Protein AF-A0A6B3HEY0-F1 (afdb_monomer_lite)

Foldseek 3Di:
DQQQVVVVGFPVVCLQVVLCLQPNDVLCCPVDTVHNDDDDPVVCCVSRVDPDDDPDPVVVVVVVVVVCVVPVDDDDPCRDPPRD

Secondary structure (DSSP, 8-state):
--GGGGGT---TTTHHHHHHHHH-HHHHIIIIITT-----HHHHHHTTS-S---SSHHHHHHHHHHHHHH------GGGSTT--

Radius of gyration: 14.71 Å; chains: 1; bounding box: 38×26×35 Å

Structure (mmCIF, N/CA/C/O backbone):
data_AF-A0A6B3HEY0-F1
#
_entry.id   AF-A0A6B3HEY0-F1
#
loop_
_atom_site.group_PDB
_atom_site.id
_atom_site.type_symbol
_atom_site.label_atom_id
_atom_site.label_alt_id
_atom_site.label_comp_id
_atom_site.label_asym_id
_atom_site.label_entity_id
_atom_site.label_seq_id
_atom_site.pdbx_PDB_ins_code
_atom_site.Cartn_x
_atom_site.Cartn_y
_atom_site.Cartn_z
_atom_site.occupancy
_atom_site.B_iso_or_equiv
_atom_site.auth_seq_id
_atom_site.auth_comp_id
_atom_site.auth_asym_id
_atom_site.auth_atom_id
_atom_site.pdbx_PDB_model_num
ATOM 1 N N . GLY A 1 1 ? 2.930 2.364 2.611 1.00 93.81 1 GLY A N 1
ATOM 2 C CA . GLY A 1 1 ? 3.972 2.699 1.623 1.00 93.81 1 GLY A CA 1
ATOM 3 C C . GLY A 1 1 ? 5.057 1.645 1.655 1.00 93.81 1 GLY A C 1
ATOM 4 O O . GLY A 1 1 ? 4.935 0.718 2.449 1.00 93.81 1 GLY A O 1
ATOM 5 N N . LEU A 1 2 ? 6.083 1.801 0.818 1.00 97.94 2 LEU A N 1
ATOM 6 C CA . LEU A 1 2 ? 7.251 0.914 0.729 1.00 97.94 2 LEU A CA 1
ATOM 7 C C . LEU A 1 2 ? 8.540 1.748 0.901 1.00 97.94 2 LEU A C 1
ATOM 9 O O . LEU A 1 2 ? 9.089 2.225 -0.091 1.00 97.94 2 LEU A O 1
ATOM 13 N N . PRO A 1 3 ? 8.982 2.019 2.146 1.00 98.06 3 PRO A N 1
ATOM 14 C CA . PRO A 1 3 ? 10.033 2.995 2.437 1.00 98.06 3 PRO A CA 1
ATOM 15 C C . PRO A 1 3 ? 11.467 2.483 2.218 1.00 98.06 3 PRO A C 1
ATOM 17 O O . PRO A 1 3 ? 12.415 3.198 2.531 1.00 98.06 3 PRO A O 1
ATOM 20 N N . GLU A 1 4 ? 11.667 1.273 1.695 1.00 98.56 4 GLU A N 1
ATOM 21 C CA . GLU A 1 4 ? 12.973 0.607 1.586 1.00 98.56 4 GLU A CA 1
ATOM 22 C C . GLU A 1 4 ? 14.025 1.450 0.841 1.00 98.56 4 GLU A C 1
ATOM 24 O O . GLU A 1 4 ? 15.196 1.452 1.224 1.00 98.56 4 GLU A O 1
ATOM 29 N N . VAL A 1 5 ? 13.610 2.235 -0.159 1.00 97.94 5 VAL A N 1
ATOM 30 C CA . VAL A 1 5 ? 14.504 3.132 -0.918 1.00 97.94 5 VAL A CA 1
ATOM 31 C C . VAL A 1 5 ? 15.155 4.210 -0.050 1.00 97.94 5 VAL A C 1
ATOM 33 O O . VAL A 1 5 ? 16.291 4.602 -0.305 1.00 97.94 5 VAL A O 1
ATOM 36 N N . THR A 1 6 ? 14.496 4.633 1.034 1.00 97.00 6 THR A N 1
ATOM 37 C CA . THR A 1 6 ? 15.045 5.622 1.982 1.00 97.00 6 THR A CA 1
ATOM 38 C C . THR A 1 6 ? 16.246 5.084 2.766 1.00 97.00 6 THR A C 1
ATOM 40 O O . THR A 1 6 ? 17.003 5.857 3.346 1.00 97.00 6 THR A O 1
ATOM 43 N N . LEU A 1 7 ? 16.450 3.764 2.740 1.00 97.81 7 LEU A N 1
ATOM 44 C CA . LEU A 1 7 ? 17.582 3.059 3.337 1.00 97.81 7 LEU A CA 1
ATOM 45 C C . LEU A 1 7 ? 18.588 2.568 2.278 1.00 97.81 7 LEU A C 1
ATOM 47 O O . LEU A 1 7 ? 19.473 1.779 2.598 1.00 97.81 7 LEU A O 1
ATOM 51 N N . GLY A 1 8 ? 18.445 2.987 1.014 1.00 97.56 8 GLY A N 1
ATOM 52 C CA . GLY A 1 8 ? 19.271 2.500 -0.098 1.00 97.56 8 GLY A CA 1
ATOM 53 C C . GLY A 1 8 ? 18.946 1.067 -0.537 1.00 97.56 8 GLY A C 1
ATOM 54 O O . GLY A 1 8 ? 19.773 0.421 -1.177 1.00 97.56 8 GLY A O 1
ATOM 55 N N . LEU A 1 9 ? 17.763 0.556 -0.182 1.00 98.38 9 LEU A N 1
ATOM 56 C CA . LEU A 1 9 ? 17.291 -0.785 -0.529 1.00 98.38 9 LEU A CA 1
ATOM 57 C C . LEU A 1 9 ? 16.158 -0.722 -1.563 1.00 98.38 9 LEU A C 1
ATOM 59 O O . LEU A 1 9 ? 15.765 0.343 -2.035 1.00 98.38 9 LEU A O 1
ATOM 63 N N . LEU A 1 10 ? 15.607 -1.884 -1.911 1.00 97.88 10 LEU A N 1
ATOM 64 C CA . LEU A 1 10 ? 14.382 -1.995 -2.701 1.00 97.88 10 LEU A CA 1
ATOM 65 C C . LEU A 1 10 ? 13.377 -2.937 -2.014 1.00 97.88 10 LEU A C 1
ATOM 67 O O . LEU A 1 10 ? 13.806 -3.809 -1.254 1.00 97.88 10 LEU A O 1
ATOM 71 N N . PRO A 1 11 ? 12.064 -2.826 -2.299 1.00 97.75 11 PRO A N 1
ATOM 72 C CA . PRO A 1 11 ? 11.026 -3.695 -1.727 1.00 97.75 11 PRO A CA 1
ATOM 73 C C . PRO A 1 11 ? 11.080 -5.136 -2.271 1.00 97.75 11 PRO A C 1
ATOM 75 O O . PRO A 1 11 ? 10.228 -5.579 -3.052 1.00 97.75 11 PRO A O 1
ATOM 78 N N . ALA A 1 12 ? 12.117 -5.879 -1.877 1.00 97.19 12 ALA A N 1
ATOM 79 C CA . ALA A 1 12 ? 12.481 -7.180 -2.439 1.00 97.19 12 ALA A CA 1
ATOM 80 C C . ALA A 1 12 ? 11.521 -8.322 -2.053 1.00 97.19 12 ALA A C 1
ATOM 82 O O . ALA A 1 12 ? 11.500 -9.349 -2.725 1.00 97.19 12 ALA A O 1
ATOM 83 N N . GLY A 1 13 ? 10.644 -8.131 -1.059 1.00 97.81 13 GLY A N 1
ATOM 84 C CA . GLY A 1 13 ? 9.560 -9.067 -0.699 1.00 97.81 13 GLY A CA 1
ATOM 85 C C . GLY A 1 13 ? 8.416 -9.158 -1.728 1.00 97.81 13 GLY A C 1
ATOM 86 O O . GLY A 1 13 ? 7.291 -9.544 -1.404 1.00 97.81 13 GLY A O 1
ATOM 87 N N . GLY A 1 14 ? 8.675 -8.757 -2.974 1.00 98.06 14 GLY A N 1
ATOM 88 C CA . GLY A 1 14 ? 7.703 -8.665 -4.061 1.00 98.06 14 GLY A CA 1
ATOM 89 C C . GLY A 1 14 ? 6.889 -7.369 -4.073 1.00 98.06 14 GLY A C 1
ATOM 90 O O . GLY A 1 14 ? 5.889 -7.308 -4.785 1.00 98.06 14 GLY A O 1
ATOM 91 N N . GLY A 1 15 ? 7.290 -6.340 -3.318 1.00 97.88 15 GLY A N 1
ATOM 92 C CA . GLY A 1 15 ? 6.641 -5.026 -3.345 1.00 97.88 15 GLY A CA 1
ATOM 93 C C . GLY A 1 15 ? 6.759 -4.363 -4.719 1.00 97.88 15 GLY A C 1
ATOM 94 O O . GLY A 1 15 ? 5.763 -3.881 -5.253 1.00 97.88 15 GLY A O 1
ATOM 95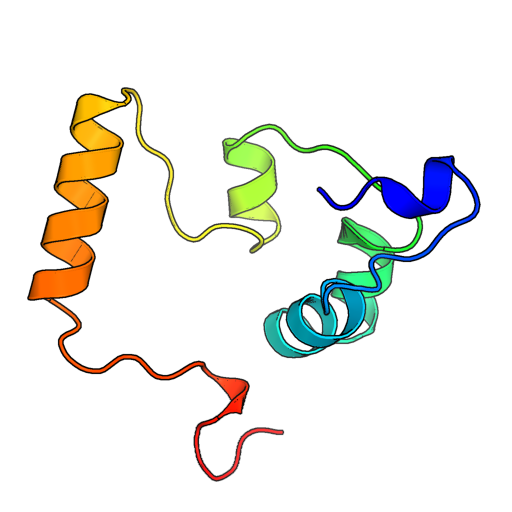 N N . VAL A 1 16 ? 7.940 -4.447 -5.346 1.00 98.12 16 VAL A N 1
ATOM 96 C CA . VAL A 1 16 ? 8.153 -3.986 -6.732 1.00 98.12 16 VAL A CA 1
ATOM 97 C C . VAL A 1 16 ? 7.228 -4.729 -7.697 1.00 98.12 16 VAL A C 1
ATOM 99 O O . VAL A 1 16 ? 6.447 -4.113 -8.415 1.00 98.12 16 VAL A O 1
ATOM 102 N N . THR A 1 17 ? 7.266 -6.063 -7.685 1.00 98.12 17 THR A N 1
ATOM 103 C CA . THR A 1 17 ? 6.496 -6.890 -8.622 1.00 98.12 17 THR A CA 1
ATOM 104 C C . THR A 1 17 ? 4.991 -6.668 -8.490 1.00 98.12 17 THR A C 1
ATOM 106 O O . THR A 1 17 ? 4.317 -6.464 -9.496 1.00 98.12 17 THR A O 1
ATOM 109 N N . ARG A 1 18 ? 4.451 -6.685 -7.264 1.00 98.00 18 ARG A N 1
ATOM 110 C CA . ARG A 1 18 ? 3.002 -6.574 -7.040 1.00 98.00 18 ARG A CA 1
ATOM 111 C C . ARG A 1 18 ? 2.476 -5.179 -7.340 1.00 98.00 18 ARG A C 1
ATOM 113 O O . ARG A 1 18 ? 1.435 -5.070 -7.968 1.00 98.00 18 ARG A O 1
ATOM 120 N N . THR A 1 19 ? 3.191 -4.121 -6.955 1.00 97.56 19 THR A N 1
ATOM 121 C CA . THR A 1 19 ? 2.751 -2.750 -7.275 1.00 97.56 19 THR A CA 1
ATOM 122 C C . THR A 1 19 ? 2.744 -2.512 -8.778 1.00 97.56 19 THR A C 1
ATOM 124 O O . THR A 1 19 ? 1.741 -2.044 -9.303 1.00 97.56 19 THR A O 1
ATOM 127 N N . VAL A 1 20 ? 3.780 -2.943 -9.503 1.00 97.38 20 VAL A N 1
ATOM 128 C CA . VAL A 1 20 ? 3.801 -2.844 -10.972 1.00 97.38 20 VAL A CA 1
ATOM 129 C C . VAL A 1 20 ? 2.645 -3.619 -11.615 1.00 97.38 20 VAL A C 1
ATOM 131 O O . VAL A 1 20 ? 2.045 -3.121 -12.562 1.00 97.38 20 VAL A O 1
ATOM 134 N N . ARG A 1 21 ? 2.285 -4.803 -11.102 1.00 97.06 21 ARG A N 1
ATOM 135 C CA . ARG A 1 21 ? 1.111 -5.556 -11.585 1.00 97.06 21 ARG A CA 1
ATOM 136 C C . ARG A 1 21 ? -0.229 -4.913 -11.194 1.00 97.06 21 ARG A C 1
ATOM 138 O O . ARG A 1 21 ? -1.200 -5.045 -11.928 1.00 97.06 21 ARG A O 1
ATOM 145 N N . LEU A 1 22 ? -0.303 -4.218 -10.062 1.00 95.19 22 LEU A N 1
ATOM 146 C CA . LEU A 1 22 ? -1.538 -3.576 -9.600 1.00 95.19 22 LEU A CA 1
ATOM 147 C C . LEU A 1 22 ? -1.872 -2.303 -10.380 1.00 95.19 22 LEU A C 1
ATOM 149 O O . LEU A 1 22 ? -3.019 -2.113 -10.764 1.00 95.19 22 LEU A O 1
ATOM 153 N N . MET A 1 23 ? -0.887 -1.430 -10.593 1.00 95.44 23 MET A N 1
ATOM 154 C CA . MET A 1 23 ? -1.124 -0.072 -11.108 1.00 95.44 23 MET A CA 1
ATOM 155 C C . MET A 1 23 ? -0.296 0.280 -12.350 1.00 95.44 23 MET A C 1
ATOM 157 O O . MET A 1 23 ? -0.387 1.391 -12.860 1.00 95.44 23 MET A O 1
ATOM 161 N N . GLY A 1 24 ? 0.504 -0.654 -12.868 1.00 96.19 24 GLY A N 1
ATOM 162 C CA . GLY A 1 24 ? 1.403 -0.411 -13.993 1.00 96.19 24 GLY A CA 1
ATOM 163 C C . GLY A 1 24 ? 2.724 0.242 -13.577 1.00 96.19 24 GLY A C 1
ATOM 164 O O . GLY A 1 24 ? 2.909 0.692 -12.447 1.00 96.19 24 GLY A O 1
ATOM 165 N N . ILE A 1 25 ? 3.678 0.276 -14.513 1.00 97.62 25 ILE A N 1
ATOM 166 C CA . ILE A 1 25 ? 5.062 0.700 -14.242 1.00 97.62 25 ILE A CA 1
ATOM 167 C C . ILE A 1 25 ? 5.127 2.162 -13.783 1.00 97.62 25 ILE A C 1
ATOM 169 O O . ILE A 1 25 ? 5.745 2.451 -12.762 1.00 97.62 25 ILE A O 1
ATOM 173 N N . ALA A 1 26 ? 4.506 3.080 -14.531 1.00 97.88 26 ALA A N 1
ATOM 174 C CA . ALA A 1 26 ? 4.624 4.514 -14.272 1.00 97.88 26 ALA A CA 1
ATOM 175 C C . ALA A 1 26 ? 4.071 4.889 -12.889 1.00 97.88 26 ALA A C 1
ATOM 177 O O . ALA A 1 26 ? 4.769 5.517 -12.094 1.00 97.88 26 ALA A O 1
ATOM 178 N N . ASP A 1 27 ? 2.858 4.434 -12.576 1.00 97.25 27 ASP A N 1
ATOM 179 C CA . ASP A 1 27 ? 2.217 4.715 -11.294 1.00 97.25 27 ASP A CA 1
ATOM 180 C C . ASP A 1 27 ? 2.933 4.027 -10.133 1.00 97.25 27 ASP A C 1
ATOM 182 O O . ASP A 1 27 ? 3.166 4.668 -9.111 1.00 97.25 27 ASP A O 1
ATOM 186 N N . ALA A 1 28 ? 3.370 2.772 -10.288 1.00 97.75 28 ALA A N 1
ATOM 187 C CA . ALA A 1 28 ? 4.117 2.086 -9.236 1.00 97.75 28 ALA A CA 1
ATOM 188 C C . ALA A 1 28 ? 5.421 2.824 -8.901 1.00 97.75 28 ALA A C 1
ATOM 190 O O . ALA A 1 28 ? 5.745 3.023 -7.728 1.00 97.75 28 ALA A O 1
ATOM 191 N N . LEU A 1 29 ? 6.157 3.280 -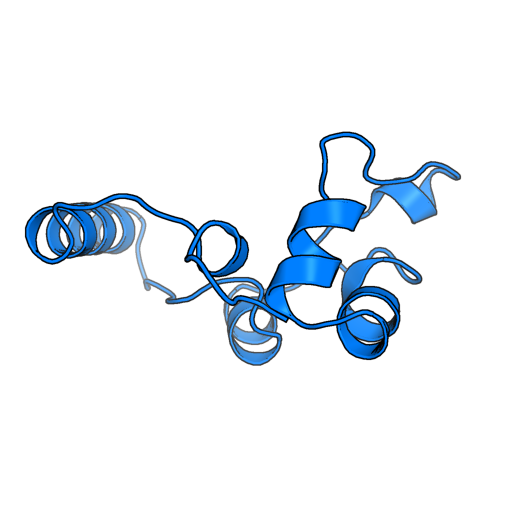9.919 1.00 97.94 29 LEU A N 1
ATOM 192 C CA . LEU A 1 29 ? 7.387 4.043 -9.724 1.00 97.94 29 LEU A CA 1
ATOM 193 C C . LEU A 1 29 ? 7.121 5.386 -9.039 1.00 97.94 29 LEU A C 1
ATOM 195 O O . LEU A 1 29 ? 7.730 5.674 -8.007 1.00 97.94 29 LEU A O 1
ATOM 199 N N . LEU A 1 30 ? 6.209 6.190 -9.590 1.00 97.38 30 LEU A N 1
ATOM 200 C CA . LEU A 1 30 ? 5.988 7.568 -9.148 1.00 97.38 30 LEU A CA 1
ATOM 201 C C . LEU A 1 30 ? 5.244 7.657 -7.814 1.00 97.38 30 LEU A C 1
ATOM 203 O O . LEU A 1 30 ? 5.573 8.511 -6.993 1.00 97.38 30 LEU A O 1
ATOM 207 N N . LYS A 1 31 ? 4.262 6.781 -7.581 1.00 96.44 31 LYS A N 1
ATOM 208 C CA . LYS A 1 31 ? 3.426 6.803 -6.374 1.00 96.44 31 LYS A CA 1
ATOM 209 C C . LYS A 1 31 ? 3.982 5.942 -5.244 1.00 96.44 31 LYS A C 1
ATOM 211 O O . LYS A 1 31 ? 3.509 6.059 -4.126 1.00 96.44 31 LYS A O 1
ATOM 216 N N . VAL A 1 32 ? 4.927 5.028 -5.477 1.00 97.31 32 VAL A N 1
ATOM 217 C CA . VAL A 1 32 ? 5.313 4.073 -4.418 1.00 97.31 32 VAL A CA 1
ATOM 218 C C . VAL A 1 32 ? 6.817 3.878 -4.310 1.00 97.31 32 VAL A C 1
ATOM 220 O O . VAL A 1 32 ? 7.372 4.040 -3.225 1.00 97.31 32 VAL A O 1
ATOM 223 N N . LEU A 1 33 ? 7.478 3.516 -5.409 1.00 97.81 33 LEU A N 1
ATOM 224 C CA . LEU A 1 33 ? 8.800 2.890 -5.341 1.00 97.81 33 LEU A CA 1
ATOM 225 C C . LEU A 1 33 ? 9.961 3.888 -5.299 1.00 97.81 33 LEU A C 1
ATOM 227 O O . LEU A 1 33 ? 10.945 3.624 -4.616 1.00 97.81 33 LEU A O 1
ATOM 231 N N . LEU A 1 34 ? 9.875 5.015 -6.015 1.00 97.56 34 LEU A N 1
ATOM 232 C CA . LEU A 1 34 ? 11.014 5.936 -6.141 1.00 97.56 34 LEU A CA 1
ATOM 233 C C . LEU A 1 34 ? 11.233 6.797 -4.894 1.00 97.56 34 LEU A C 1
ATOM 235 O O . LEU A 1 34 ? 12.373 7.055 -4.522 1.00 97.56 34 LEU A O 1
ATOM 239 N N . GLN A 1 35 ? 10.150 7.252 -4.263 1.00 96.75 35 GLN A N 1
ATOM 240 C CA . GLN A 1 35 ? 10.217 8.132 -3.090 1.00 96.75 35 GLN A CA 1
ATOM 241 C C . GLN A 1 35 ? 10.070 7.381 -1.762 1.00 96.75 35 GLN A C 1
ATOM 243 O O . GLN A 1 35 ? 10.396 7.926 -0.712 1.00 96.75 35 GLN A O 1
ATOM 248 N N . GLY A 1 36 ? 9.557 6.146 -1.786 1.00 95.75 36 GLY A N 1
ATOM 249 C CA . GLY A 1 36 ? 9.274 5.380 -0.574 1.00 95.75 36 GLY A CA 1
ATOM 250 C C . GLY A 1 36 ? 8.195 6.003 0.316 1.00 95.75 36 GLY A C 1
ATOM 251 O O . GLY A 1 36 ? 8.200 5.815 1.533 1.00 95.75 36 GLY A O 1
ATOM 252 N N . THR A 1 37 ? 7.274 6.763 -0.282 1.00 96.62 37 THR A N 1
ATOM 253 C CA . THR A 1 37 ? 6.285 7.582 0.424 1.00 96.62 37 THR A CA 1
ATOM 254 C C . THR A 1 37 ? 5.411 6.754 1.367 1.00 96.62 37 THR A C 1
ATOM 256 O O . THR A 1 37 ? 4.859 5.703 1.016 1.00 96.62 37 THR A O 1
ATOM 259 N N . GLN A 1 38 ? 5.250 7.250 2.594 1.00 97.12 38 GLN A N 1
AT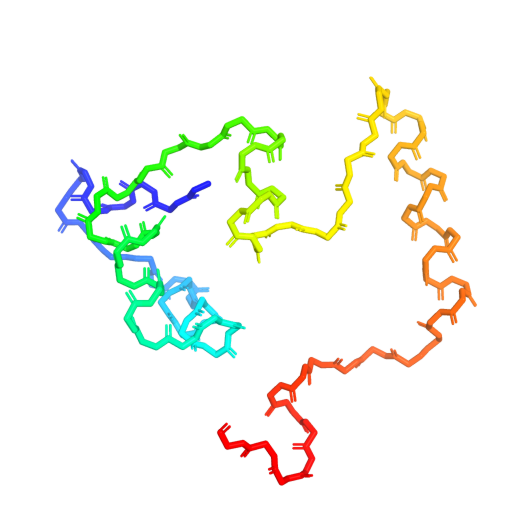OM 260 C CA . GLN A 1 38 ? 4.284 6.733 3.558 1.00 97.12 38 GLN A CA 1
ATOM 261 C C . GLN A 1 38 ? 2.963 7.495 3.422 1.00 97.12 38 GLN A C 1
ATOM 263 O O . GLN A 1 38 ? 2.944 8.717 3.318 1.00 97.12 38 GLN A O 1
ATOM 268 N N . TYR A 1 39 ? 1.854 6.759 3.424 1.00 97.56 39 TYR A N 1
ATOM 269 C CA . TYR A 1 39 ? 0.521 7.296 3.163 1.00 97.56 39 TYR A CA 1
ATOM 270 C C . TYR A 1 39 ? -0.371 7.157 4.391 1.00 97.56 39 TYR A C 1
ATOM 272 O O . TYR A 1 39 ? -0.322 6.135 5.077 1.00 97.56 39 TYR A O 1
ATOM 280 N N . THR A 1 40 ? -1.230 8.152 4.620 1.00 98.12 40 THR A N 1
ATOM 281 C CA . THR A 1 40 ? -2.421 7.975 5.461 1.00 98.12 40 THR A CA 1
ATOM 282 C C . THR A 1 40 ? -3.404 7.016 4.771 1.00 98.12 40 THR A C 1
ATOM 284 O O . THR A 1 40 ? -3.331 6.866 3.547 1.00 98.12 40 THR A O 1
ATOM 287 N N . PRO A 1 41 ? -4.343 6.380 5.497 1.00 97.75 41 PRO A N 1
ATOM 288 C CA . PRO A 1 41 ? -5.286 5.432 4.898 1.00 97.75 41 PRO A CA 1
ATOM 289 C C . PRO A 1 41 ? -6.061 6.008 3.705 1.00 97.75 41 PRO A C 1
ATOM 291 O O . PRO A 1 41 ? -6.100 5.397 2.643 1.00 97.75 41 PRO A O 1
ATOM 294 N N . GLN A 1 42 ? -6.595 7.225 3.831 1.00 98.00 42 GLN A N 1
ATOM 295 C CA . GLN A 1 42 ? -7.353 7.883 2.761 1.00 98.00 42 GLN A CA 1
ATOM 296 C C . GLN A 1 42 ? -6.491 8.110 1.515 1.00 98.00 42 GLN A C 1
ATOM 298 O O . GLN A 1 42 ? -6.900 7.771 0.409 1.00 98.00 42 GLN A O 1
ATOM 303 N N . ARG A 1 43 ? -5.254 8.595 1.685 1.00 97.94 43 ARG A N 1
ATOM 304 C CA . ARG A 1 43 ? -4.333 8.773 0.555 1.00 97.94 43 ARG A CA 1
ATOM 305 C C . ARG A 1 43 ? -3.899 7.443 -0.055 1.00 97.94 43 ARG A C 1
ATOM 307 O O . ARG A 1 43 ? -3.691 7.379 -1.261 1.00 97.94 43 ARG A O 1
ATOM 314 N N . ALA A 1 44 ? -3.753 6.385 0.740 1.00 97.94 44 ALA A N 1
ATOM 315 C CA . ALA A 1 44 ? -3.445 5.057 0.218 1.00 97.94 44 ALA A CA 1
ATOM 316 C C . ALA A 1 44 ? -4.593 4.520 -0.654 1.00 97.94 44 ALA A C 1
ATOM 318 O O . ALA A 1 44 ? -4.324 3.940 -1.704 1.00 97.94 44 ALA A O 1
ATOM 319 N N . LEU A 1 45 ? -5.847 4.760 -0.253 1.00 97.38 45 LEU A N 1
ATOM 320 C CA . LEU A 1 45 ? -7.033 4.399 -1.033 1.00 97.38 45 LEU A CA 1
ATOM 321 C C . LEU A 1 45 ? -7.081 5.172 -2.357 1.00 97.38 45 LEU A C 1
ATOM 323 O O . LEU A 1 45 ? -7.199 4.564 -3.415 1.00 97.38 45 LEU A O 1
ATOM 327 N N . GLU A 1 46 ? -6.897 6.495 -2.316 1.00 96.69 46 GLU A N 1
ATOM 328 C CA . GLU A 1 46 ? -6.848 7.348 -3.518 1.00 96.69 46 GLU A CA 1
ATOM 329 C C . GLU A 1 46 ? -5.756 6.918 -4.513 1.00 96.69 46 GLU A C 1
ATOM 331 O O . GLU A 1 46 ? -5.930 7.038 -5.723 1.00 96.69 46 GLU A O 1
ATOM 336 N N . ASN A 1 47 ? -4.627 6.408 -4.011 1.00 95.56 47 ASN A N 1
ATOM 337 C CA . ASN A 1 47 ? -3.524 5.915 -4.837 1.00 95.56 47 ASN A CA 1
ATOM 338 C C . ASN A 1 47 ? -3.674 4.440 -5.253 1.00 95.56 47 ASN A C 1
ATOM 340 O O . ASN A 1 47 ? -2.767 3.906 -5.889 1.00 95.56 47 ASN A O 1
ATOM 344 N N . GLY A 1 48 ? -4.779 3.773 -4.902 1.00 94.50 48 GLY A N 1
ATOM 345 C CA . GLY A 1 48 ? -5.038 2.376 -5.267 1.00 94.50 48 GLY A CA 1
ATOM 346 C C . GLY A 1 48 ? -4.147 1.356 -4.547 1.00 94.50 48 GLY A C 1
ATOM 347 O O . GLY A 1 48 ? -3.956 0.249 -5.041 1.00 94.50 48 GLY A O 1
ATOM 348 N N . LEU A 1 49 ? -3.565 1.718 -3.397 1.00 95.81 49 LEU A N 1
ATOM 349 C CA . LEU A 1 49 ? -2.758 0.804 -2.574 1.00 95.81 49 LEU A CA 1
ATOM 350 C C . LEU A 1 49 ? -3.602 -0.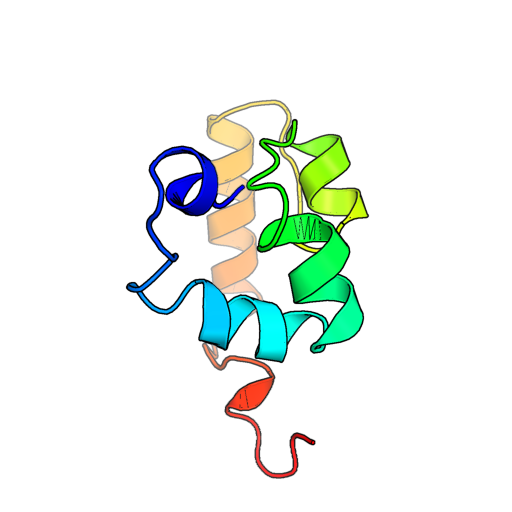061 -1.633 1.00 95.81 49 LEU A C 1
ATOM 352 O O . LEU A 1 49 ? -3.148 -1.120 -1.201 1.00 95.81 49 LEU A O 1
ATOM 356 N N . ILE A 1 50 ? -4.799 0.407 -1.286 1.00 96.94 50 ILE A N 1
ATOM 357 C CA . ILE A 1 50 ? -5.797 -0.317 -0.494 1.00 96.94 50 ILE A CA 1
ATOM 358 C C . ILE A 1 50 ? -7.166 -0.156 -1.160 1.00 96.94 50 ILE A C 1
ATOM 360 O O . ILE A 1 50 ? -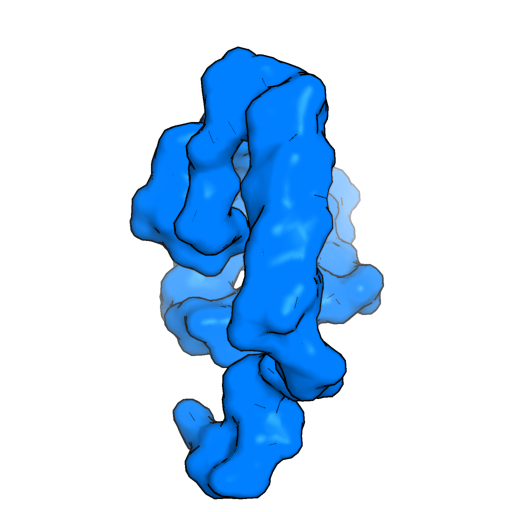7.351 0.763 -1.953 1.00 96.94 50 ILE A O 1
ATOM 364 N N . HIS A 1 51 ? -8.116 -1.028 -0.829 1.00 96.00 51 HIS A N 1
ATOM 365 C CA . HIS A 1 51 ? -9.431 -1.074 -1.484 1.00 96.00 51 HIS A CA 1
ATOM 366 C C . HIS A 1 51 ? -10.548 -0.418 -0.666 1.00 96.00 51 HIS A C 1
ATOM 368 O O . HIS A 1 51 ? -11.549 0.011 -1.227 1.00 96.00 51 HIS A O 1
ATOM 374 N N . GLU A 1 52 ? -10.383 -0.320 0.655 1.00 97.56 52 GLU A N 1
ATOM 375 C CA . GLU A 1 52 ? -11.380 0.268 1.545 1.00 97.56 52 GLU A CA 1
ATOM 376 C C . GLU A 1 52 ? -10.729 0.781 2.838 1.00 97.56 52 GLU A C 1
ATOM 378 O O . GLU A 1 52 ? -9.633 0.352 3.211 1.00 97.56 52 GLU A O 1
ATOM 383 N N . VAL A 1 53 ? -11.409 1.696 3.533 1.00 97.94 53 VAL A N 1
ATOM 384 C CA . VAL A 1 53 ? -11.031 2.206 4.858 1.00 97.94 53 VAL A CA 1
ATOM 385 C C . VAL A 1 53 ? -12.178 1.953 5.842 1.00 97.94 53 VAL A C 1
ATOM 387 O O . VAL A 1 53 ? -13.355 2.010 5.483 1.00 97.94 53 VAL A O 1
ATOM 390 N N . ALA A 1 54 ? -11.829 1.690 7.098 1.00 97.94 54 ALA A N 1
ATOM 391 C CA . ALA A 1 54 ? -12.760 1.578 8.217 1.00 97.94 54 ALA A CA 1
ATOM 392 C C . ALA A 1 54 ? -12.435 2.644 9.276 1.00 97.94 54 ALA A C 1
ATOM 394 O O . ALA A 1 54 ? -11.279 3.061 9.401 1.00 97.94 54 ALA A O 1
ATOM 395 N N . ALA A 1 55 ? -13.439 3.086 10.031 1.00 97.25 55 ALA A N 1
ATOM 396 C CA . ALA A 1 55 ? -13.285 4.063 11.106 1.00 97.25 55 ALA A CA 1
ATOM 397 C C . ALA A 1 55 ? -12.717 3.432 12.385 1.00 97.25 55 ALA A C 1
ATOM 399 O O . ALA A 1 55 ? -12.027 4.102 13.153 1.00 97.25 55 ALA A O 1
ATOM 400 N N . THR A 1 56 ? -12.989 2.143 12.608 1.00 98.31 56 THR A N 1
ATOM 401 C CA . THR A 1 56 ? -12.519 1.394 13.781 1.00 98.31 56 THR A CA 1
ATOM 402 C C . THR A 1 56 ? -11.886 0.064 13.386 1.00 98.31 56 THR A C 1
ATOM 404 O O . THR A 1 56 ? -12.014 -0.417 12.256 1.00 98.31 56 THR A O 1
ATOM 407 N N . ARG A 1 57 ? -11.176 -0.550 14.336 1.00 97.75 57 ARG A N 1
ATOM 408 C CA . ARG A 1 57 ? -10.567 -1.868 14.141 1.00 97.75 57 ARG A CA 1
ATOM 409 C C . ARG A 1 57 ? -11.630 -2.964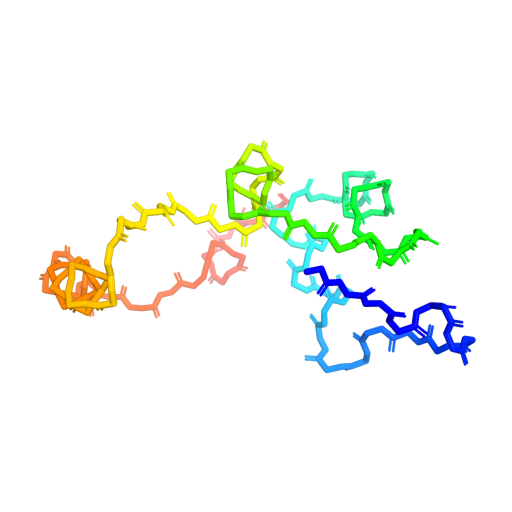 14.060 1.00 97.75 57 ARG A C 1
ATOM 411 O O . ARG A 1 57 ? -11.468 -3.916 13.303 1.00 97.75 57 ARG A O 1
ATOM 418 N N . GLU A 1 58 ? -12.691 -2.830 14.842 1.00 98.44 58 GLU A N 1
ATOM 419 C CA . GLU A 1 58 ? -13.825 -3.746 14.878 1.00 98.44 58 GLU A CA 1
ATOM 420 C C . GLU A 1 58 ? -14.520 -3.757 13.513 1.00 98.44 58 GLU A C 1
ATOM 422 O O . GLU A 1 58 ? -14.624 -4.814 12.890 1.00 98.44 58 GLU A O 1
ATOM 427 N N . GLU A 1 59 ? -14.842 -2.572 12.984 1.00 98.44 59 GLU A N 1
ATOM 428 C CA . GLU A 1 59 ? -15.423 -2.409 11.646 1.00 98.44 59 GLU A CA 1
ATOM 429 C C . GLU A 1 59 ? -14.496 -2.966 10.550 1.00 98.44 59 GLU A C 1
ATOM 431 O O . GLU A 1 59 ? -14.960 -3.622 9.620 1.00 98.44 59 GLU A O 1
ATOM 436 N N . MET A 1 60 ? -13.174 -2.768 10.660 1.00 98.31 60 MET A N 1
ATOM 437 C CA . MET A 1 60 ? -12.207 -3.343 9.714 1.00 98.31 60 MET A CA 1
ATOM 438 C C . MET A 1 60 ? -12.322 -4.873 9.643 1.00 98.31 60 MET A C 1
ATOM 440 O O . MET A 1 60 ? -12.298 -5.446 8.553 1.00 98.31 60 MET A O 1
ATOM 444 N N . LEU A 1 61 ? -12.443 -5.544 10.792 1.00 98.50 61 LEU A N 1
ATOM 445 C CA . LEU A 1 61 ? -12.551 -7.003 10.853 1.00 98.50 61 LEU A CA 1
ATOM 446 C C . LEU A 1 61 ? -13.911 -7.510 10.363 1.00 98.50 61 LEU A C 1
ATOM 448 O O . LEU A 1 61 ? -13.973 -8.582 9.761 1.00 98.50 61 LEU A O 1
ATOM 452 N N . GLU A 1 62 ? -14.988 -6.773 10.625 1.00 98.50 62 GLU A N 1
ATOM 453 C CA . GLU A 1 62 ? -16.321 -7.077 10.094 1.00 98.50 62 GLU A CA 1
ATOM 454 C C . GLU A 1 62 ? -16.335 -6.986 8.565 1.00 98.50 62 GLU A C 1
ATOM 456 O O . GLU A 1 62 ? -16.713 -7.952 7.901 1.00 98.50 62 GLU A O 1
ATOM 461 N N . LYS A 1 63 ? -15.822 -5.885 8.003 1.00 98.38 63 LYS A N 1
ATOM 462 C CA . LYS A 1 63 ? -15.698 -5.691 6.550 1.00 98.38 63 LYS A CA 1
ATOM 463 C C . LYS A 1 63 ? -14.819 -6.747 5.893 1.00 98.38 63 LYS A C 1
ATOM 465 O O . LYS A 1 63 ? -15.182 -7.274 4.848 1.00 98.38 63 LYS A O 1
ATOM 470 N N . ALA A 1 64 ? -13.695 -7.104 6.515 1.00 98.06 64 ALA A N 1
ATOM 471 C CA . ALA A 1 64 ? -12.815 -8.147 5.995 1.00 98.06 64 ALA A CA 1
ATOM 472 C C . ALA A 1 64 ? -13.521 -9.510 5.905 1.00 98.06 64 ALA A C 1
ATOM 474 O O . ALA A 1 64 ? -13.391 -10.197 4.893 1.00 98.06 64 ALA A O 1
ATOM 475 N N . ARG A 1 65 ? -14.292 -9.896 6.932 1.00 98.06 65 ARG A N 1
ATOM 476 C CA . ARG A 1 65 ? -15.081 -11.139 6.911 1.00 98.06 65 ARG A CA 1
ATOM 477 C C . ARG A 1 65 ? -16.177 -11.092 5.852 1.00 98.06 65 ARG A C 1
ATOM 479 O O . ARG A 1 65 ? -16.249 -12.003 5.039 1.00 98.06 65 ARG A O 1
ATOM 486 N N . ALA A 1 66 ? -16.940 -10.001 5.803 1.00 98.25 66 ALA A N 1
ATOM 487 C CA . ALA A 1 66 ? -17.975 -9.811 4.792 1.00 98.25 66 ALA A CA 1
ATOM 488 C C . ALA A 1 66 ? -17.405 -9.861 3.362 1.00 98.25 66 ALA A C 1
ATOM 490 O O . ALA A 1 66 ? -18.021 -10.445 2.474 1.00 98.25 66 ALA A O 1
ATOM 491 N N . PHE A 1 67 ? -16.210 -9.302 3.139 1.00 97.69 67 PHE A N 1
ATOM 492 C CA . PHE A 1 67 ? -15.520 -9.384 1.854 1.00 97.69 67 PHE A CA 1
ATOM 493 C C . PHE A 1 67 ? -15.162 -10.828 1.489 1.00 97.69 67 PHE A C 1
ATOM 495 O O . PHE A 1 67 ? -15.373 -11.222 0.347 1.00 97.69 67 PHE A O 1
ATOM 502 N N . ILE A 1 68 ? -14.651 -11.619 2.436 1.00 97.50 68 ILE A N 1
ATOM 503 C CA . ILE A 1 68 ? -14.326 -13.036 2.208 1.00 97.50 68 ILE A CA 1
ATOM 504 C C . ILE A 1 68 ? -15.595 -13.839 1.900 1.00 97.50 68 ILE A C 1
ATOM 506 O O . ILE A 1 68 ? -15.611 -14.590 0.929 1.00 97.50 68 ILE A O 1
ATOM 510 N N . ASP A 1 69 ? -16.669 -13.643 2.668 1.00 97.88 69 ASP A N 1
ATOM 511 C CA . ASP A 1 69 ? -17.942 -14.345 2.458 1.00 97.88 69 ASP A CA 1
ATOM 512 C C . ASP A 1 69 ? -18.557 -14.013 1.085 1.00 97.88 69 ASP A C 1
ATOM 514 O O . ASP A 1 69 ? -19.135 -14.879 0.429 1.00 97.88 69 ASP A O 1
ATOM 518 N N . ALA A 1 70 ? -18.400 -12.767 0.624 1.00 97.50 70 ALA A N 1
ATOM 519 C CA . ALA A 1 70 ? -18.861 -12.319 -0.689 1.00 97.50 70 ALA A CA 1
ATOM 520 C C . ALA A 1 70 ? -17.943 -12.740 -1.855 1.00 97.50 70 ALA A C 1
ATOM 522 O O . ALA A 1 70 ? -18.398 -12.776 -2.998 1.00 97.50 70 ALA A O 1
ATOM 523 N N . ASN A 1 71 ? -16.669 -13.052 -1.589 1.00 96.19 71 ASN A N 1
ATOM 524 C CA . ASN A 1 71 ? -15.657 -13.409 -2.589 1.00 96.19 71 ASN A CA 1
ATOM 525 C C . ASN A 1 71 ? -15.001 -14.755 -2.221 1.00 96.19 71 ASN A C 1
ATOM 527 O O . ASN A 1 71 ? -13.856 -14.783 -1.759 1.00 96.19 71 ASN A O 1
ATOM 531 N N . PRO A 1 72 ? -15.706 -15.886 -2.418 1.00 93.56 72 PRO A N 1
ATOM 532 C CA . PRO A 1 72 ? -15.220 -17.206 -2.009 1.00 93.56 72 PRO A CA 1
ATOM 533 C C . PRO A 1 72 ? -14.009 -17.692 -2.822 1.00 93.56 72 PRO A C 1
ATOM 535 O O . PRO A 1 72 ? -13.276 -18.575 -2.376 1.00 93.56 72 PRO A O 1
ATOM 538 N N . GLU A 1 73 ? -13.781 -17.125 -4.008 1.00 94.94 73 GLU A N 1
ATOM 539 C CA . GLU A 1 73 ? -12.607 -17.402 -4.831 1.00 94.94 73 GLU A CA 1
ATOM 540 C C . GLU A 1 73 ? -11.509 -16.368 -4.568 1.00 94.94 73 GLU A C 1
ATOM 542 O O . GLU A 1 73 ? -11.726 -15.160 -4.652 1.00 94.94 73 GLU A O 1
ATOM 547 N N . SER A 1 74 ? -10.300 -16.850 -4.280 1.00 94.50 74 SER A N 1
ATOM 548 C CA . SER A 1 74 ? -9.128 -16.004 -4.058 1.00 94.50 74 SER A CA 1
ATOM 549 C C . SER A 1 74 ? -8.186 -16.104 -5.251 1.00 94.50 74 SER A C 1
ATOM 551 O O . SER A 1 74 ? -7.434 -17.070 -5.390 1.00 94.50 74 SER A O 1
ATOM 553 N N . GLN A 1 75 ? -8.237 -15.102 -6.128 1.00 95.56 75 GLN A N 1
ATOM 554 C CA . GLN A 1 75 ? -7.349 -14.976 -7.280 1.00 95.56 75 GLN A CA 1
ATOM 555 C C . GLN A 1 75 ? -6.950 -13.513 -7.468 1.00 95.56 75 GLN A C 1
ATOM 557 O O . GLN A 1 75 ? -7.789 -12.617 -7.408 1.00 95.56 75 GLN A O 1
ATOM 562 N N . GLN A 1 76 ? -5.661 -13.258 -7.702 1.00 96.12 76 GLN A N 1
ATOM 563 C CA . GLN A 1 76 ? -5.203 -11.904 -8.005 1.00 96.12 76 GLN A CA 1
ATOM 564 C C . GLN A 1 76 ? -5.507 -11.538 -9.464 1.00 96.12 76 GLN A C 1
ATOM 566 O O . GLN A 1 76 ? -5.456 -12.416 -10.329 1.00 96.12 76 GLN A O 1
ATOM 571 N N . PRO A 1 77 ? -5.722 -10.248 -9.787 1.00 93.88 77 PRO A N 1
ATOM 572 C CA . PRO A 1 77 ? -6.033 -9.826 -11.154 1.00 93.88 77 PRO A CA 1
ATOM 573 C C . PRO A 1 77 ? -4.999 -10.276 -12.197 1.00 93.88 77 PRO A C 1
ATOM 575 O O . PRO A 1 77 ? -5.361 -10.607 -13.323 1.00 93.88 77 PRO A O 1
ATOM 578 N N . TRP A 1 78 ? -3.714 -10.334 -11.822 1.00 96.31 78 TRP A N 1
ATOM 579 C CA . TRP A 1 78 ? -2.631 -10.771 -12.713 1.00 96.31 78 TRP A CA 1
ATOM 580 C C . TRP A 1 78 ? -2.495 -12.287 -12.873 1.00 96.31 78 TRP A C 1
ATOM 582 O O . TRP A 1 78 ? -1.757 -12.728 -13.752 1.00 96.31 78 TRP A O 1
ATOM 592 N N . ASP A 1 79 ? -3.198 -13.076 -12.061 1.00 96.69 79 ASP A N 1
ATOM 593 C CA . ASP A 1 79 ? -3.238 -14.537 -12.185 1.00 96.69 79 ASP A CA 1
ATOM 594 C C . ASP A 1 79 ? -4.387 -15.001 -13.102 1.00 96.69 79 ASP A C 1
ATOM 596 O O . ASP A 1 79 ? -4.488 -16.186 -13.432 1.00 96.69 79 ASP A O 1
ATOM 600 N N . VAL A 1 80 ? -5.252 -14.080 -13.544 1.00 95.88 80 VAL A N 1
ATOM 601 C CA . VAL A 1 80 ? -6.325 -14.361 -14.504 1.00 95.88 80 VAL A CA 1
ATOM 602 C C . VAL A 1 80 ? -5.733 -14.549 -15.901 1.00 95.88 80 VAL A C 1
ATOM 604 O O . VAL A 1 80 ? -4.941 -13.740 -16.396 1.00 95.88 80 VAL A O 1
ATOM 607 N N . LYS A 1 81 ? -6.144 -15.622 -16.587 1.00 95.81 81 LYS A N 1
ATOM 608 C CA . LYS A 1 81 ? -5.697 -15.906 -17.955 1.00 95.81 81 LYS A CA 1
ATOM 609 C C . LYS A 1 81 ? -6.021 -14.726 -18.877 1.00 95.81 81 LYS A C 1
ATOM 611 O O . LYS A 1 81 ? -7.178 -14.352 -19.031 1.00 95.81 81 LYS A O 1
ATOM 616 N N . GLY A 1 82 ? -4.999 -14.210 -19.557 1.00 95.06 82 GLY A N 1
ATOM 617 C CA . GLY A 1 82 ? -5.144 -13.099 -20.500 1.00 95.06 82 GLY A CA 1
ATOM 618 C C . GLY A 1 82 ? -4.866 -11.716 -19.911 1.00 95.06 82 GLY A C 1
ATOM 619 O O . GLY A 1 82 ? -4.980 -10.743 -20.653 1.00 95.06 82 GLY A O 1
ATOM 620 N N . TYR A 1 83 ? -4.454 -11.622 -18.642 1.00 94.12 83 TYR A N 1
ATOM 621 C CA . TYR A 1 83 ? -3.922 -10.386 -18.069 1.00 94.12 83 TYR A CA 1
ATOM 622 C C . TYR A 1 83 ? -2.745 -9.838 -18.902 1.00 94.12 83 TYR A C 1
ATOM 624 O O . TYR A 1 83 ? -1.881 -10.602 -19.352 1.00 94.12 83 TYR A O 1
ATOM 632 N N . ARG A 1 84 ? -2.722 -8.520 -19.125 1.00 80.94 84 ARG A N 1
ATOM 633 C CA . ARG A 1 84 ? -1.709 -7.799 -19.907 1.00 80.94 84 ARG A CA 1
ATOM 634 C C . ARG A 1 84 ? -1.389 -6.463 -19.265 1.00 80.94 84 ARG A C 1
ATOM 636 O O . ARG A 1 84 ? -2.354 -5.788 -18.850 1.00 80.94 84 ARG A O 1
#

Sequence (84 aa):
GLPEVTLGLLPAGGGVTRTVRLMGIADALLKVLLQGTQYTPQRALENGLIHEVAATREEMLEKARAFIDANPESQQPWDVKGYR

pLDDT: mean 96.9, std 2.14, range [80.94, 98.56]